Protein AF-A0A6J0Z339-F1 (afdb_monomer)

Solvent-accessible surface area (backbone atoms only — not comparable to full-atom values): 7491 Å² total; per-residue (Å²): 132,84,80,76,52,74,68,54,48,54,53,60,70,70,61,73,88,76,54,69,60,60,52,42,47,52,29,46,77,67,73,42,75,46,74,63,87,85,78,80,61,58,89,88,40,92,51,48,90,44,46,68,60,52,52,54,47,50,49,61,73,54,66,38,63,44,69,34,34,42,40,52,72,75,76,67,43,73,57,45,48,73,76,44,67,47,41,41,60,32,35,58,90,66,55,72,68,57,29,57,76,67,72,38,89,46,67,60,66,62,74,76,74,77,28,101,82,56,95,124

Secondary structure (DSSP, 8-state):
-PPPPHHHHHHHHT--PPPHHHHHHHHHHTT--EEE--PPPPTT-TTTTTHHHHHHHHHHHTT--GGGEEE---TTHHHHHHH-TTSEE-B-S--HHHHHHTT---B---GGGS-TT---

Radius of gyration: 18.2 Å; Cα contacts (8 Å, |Δi|>4): 111; chains: 1; bounding box: 47×35×46 Å

Mean predicted aligned error: 5.05 Å

Foldseek 3Di:
DDDDDPVVVVVVVPDDDDDPLVVLLVCQVVVAADDDDDDQDDPPDPCNVPVVVVVLVSNVVSVRQQLSYADADPPPVVVSCVSRVNHQYAYADDDPVVCVVVVHPHHDYDQVVVDPPHDD

Sequence (120 aa):
MKPLSKADRERARNQKIPKLSELLEIARKANKLVIFDLNSPPRSHPARSSYIRLVVRVILDSKIEQHLIIWLPGSDRDYVRRKAPGFQHIGRLFTIEQLTKEKITRINVDYKNLFHNGLK

Structure (mmCIF, N/CA/C/O backbone):
data_AF-A0A6J0Z339-F1
#
_entry.id   AF-A0A6J0Z339-F1
#
loop_
_atom_site.group_PDB
_atom_site.id
_atom_site.type_symbol
_atom_site.label_atom_id
_atom_site.label_alt_id
_atom_site.label_comp_id
_atom_site.label_asym_id
_atom_site.label_entity_id
_atom_site.label_seq_id
_atom_site.pdbx_PDB_ins_code
_atom_site.Cartn_x
_atom_site.Cartn_y
_atom_site.Cartn_z
_atom_site.occupancy
_atom_site.B_iso_or_equiv
_atom_site.auth_seq_id
_atom_site.auth_comp_id
_atom_site.auth_asym_id
_atom_site.auth_atom_id
_atom_site.pdbx_PDB_model_num
ATOM 1 N N . MET A 1 1 ? 29.835 -8.425 8.025 1.00 75.44 1 MET A N 1
ATOM 2 C CA . MET A 1 1 ? 28.992 -9.244 7.119 1.00 75.44 1 MET A CA 1
ATOM 3 C C . MET A 1 1 ? 29.892 -9.936 6.107 1.00 75.44 1 MET A C 1
ATOM 5 O O . MET A 1 1 ? 30.852 -9.311 5.672 1.00 75.44 1 MET A O 1
ATOM 9 N N . LYS A 1 2 ? 29.624 -11.201 5.751 1.00 87.62 2 LYS A N 1
ATOM 10 C CA . LYS A 1 2 ? 30.371 -11.880 4.678 1.00 87.62 2 LYS A CA 1
ATOM 11 C C . LYS A 1 2 ? 30.000 -11.265 3.315 1.00 87.62 2 LYS A C 1
ATOM 13 O O . LYS A 1 2 ? 28.828 -10.935 3.125 1.00 87.62 2 LYS A O 1
ATOM 18 N N . PRO A 1 3 ? 30.955 -11.088 2.385 1.00 90.12 3 PRO A N 1
ATOM 19 C CA . PRO A 1 3 ? 30.652 -10.590 1.047 1.00 90.12 3 PRO A CA 1
ATOM 20 C C . PRO A 1 3 ? 29.800 -11.602 0.267 1.00 90.12 3 PRO A C 1
ATOM 22 O O . PRO A 1 3 ? 29.959 -12.810 0.434 1.00 90.12 3 PRO A O 1
ATOM 25 N N . LEU A 1 4 ? 28.917 -11.104 -0.606 1.00 93.06 4 LEU A N 1
ATOM 26 C CA . LEU A 1 4 ? 28.126 -11.943 -1.514 1.00 93.06 4 LEU A CA 1
ATOM 27 C C . LEU A 1 4 ? 29.030 -12.783 -2.425 1.00 93.06 4 LEU A C 1
ATOM 29 O O . LEU A 1 4 ? 30.046 -12.279 -2.921 1.00 93.06 4 LEU A O 1
ATOM 33 N N . SER A 1 5 ? 28.614 -14.023 -2.697 1.00 96.19 5 SER A N 1
ATOM 34 C CA . SER A 1 5 ? 29.246 -14.873 -3.708 1.00 96.19 5 SER A CA 1
ATOM 35 C C . SER A 1 5 ? 29.149 -14.232 -5.100 1.00 96.19 5 SER A C 1
ATOM 37 O O . SER A 1 5 ? 28.319 -13.351 -5.344 1.00 96.19 5 SER A O 1
ATOM 39 N N . LYS A 1 6 ? 29.978 -14.678 -6.053 1.00 96.50 6 LYS A N 1
ATOM 40 C CA . LYS A 1 6 ? 29.893 -14.199 -7.445 1.00 96.50 6 LYS A CA 1
ATOM 41 C C . LYS A 1 6 ? 28.500 -14.452 -8.039 1.00 96.50 6 LYS A C 1
ATOM 43 O O . LYS A 1 6 ? 27.953 -13.564 -8.681 1.00 96.50 6 LYS A O 1
ATOM 48 N N . ALA A 1 7 ? 27.915 -15.620 -7.768 1.00 96.31 7 ALA A N 1
ATOM 49 C CA . ALA A 1 7 ? 26.579 -15.979 -8.238 1.00 96.31 7 ALA A CA 1
ATOM 50 C C . ALA A 1 7 ? 25.493 -15.066 -7.645 1.00 96.31 7 ALA A C 1
ATOM 52 O O . ALA A 1 7 ? 24.643 -14.567 -8.381 1.00 96.31 7 ALA A O 1
ATOM 53 N N . ASP A 1 8 ? 25.555 -14.776 -6.342 1.00 96.12 8 ASP A N 1
ATOM 54 C CA . ASP A 1 8 ? 24.573 -13.899 -5.693 1.00 96.12 8 ASP A CA 1
ATOM 55 C C . ASP A 1 8 ? 24.690 -12.451 -6.170 1.00 96.12 8 ASP A C 1
ATOM 57 O O . ASP A 1 8 ? 23.674 -11.779 -6.343 1.00 96.12 8 ASP A O 1
ATOM 61 N N . ARG A 1 9 ? 25.913 -11.969 -6.439 1.00 94.94 9 ARG A N 1
ATOM 62 C CA . ARG A 1 9 ? 26.132 -10.643 -7.041 1.00 94.94 9 ARG A CA 1
ATOM 63 C C . ARG A 1 9 ? 25.494 -10.543 -8.420 1.00 94.94 9 ARG A C 1
ATOM 65 O O . ARG A 1 9 ? 24.793 -9.571 -8.683 1.00 94.94 9 ARG A O 1
ATOM 72 N N . GLU A 1 10 ? 25.713 -11.535 -9.279 1.00 96.44 10 GLU A N 1
ATOM 73 C CA . GLU A 1 10 ? 25.122 -11.555 -10.620 1.00 96.44 10 GLU A CA 1
ATOM 74 C C . GLU A 1 10 ? 23.595 -11.674 -10.562 1.00 96.44 10 GLU A C 1
ATOM 76 O O . GLU A 1 10 ? 22.884 -10.952 -11.259 1.00 96.44 10 GLU A O 1
ATOM 81 N N . ARG A 1 11 ? 23.055 -12.502 -9.662 1.00 95.62 11 ARG A N 1
ATOM 82 C CA . ARG A 1 11 ? 21.606 -12.588 -9.449 1.00 95.62 11 ARG A CA 1
ATOM 83 C C . ARG A 1 11 ? 21.016 -11.259 -8.976 1.00 95.62 11 ARG A C 1
ATOM 85 O O . ARG A 1 11 ? 19.997 -10.840 -9.514 1.00 95.62 11 ARG A O 1
ATOM 92 N N . ALA A 1 12 ? 21.643 -10.601 -8.000 1.00 93.06 12 ALA A N 1
ATOM 93 C CA . ALA A 1 12 ? 21.193 -9.312 -7.478 1.00 93.06 12 ALA A CA 1
ATOM 94 C C . ALA A 1 12 ? 21.240 -8.211 -8.551 1.00 93.06 12 ALA A C 1
ATOM 96 O O . ALA A 1 12 ? 20.292 -7.441 -8.674 1.00 93.06 12 ALA A O 1
ATOM 97 N N . ARG A 1 13 ? 22.295 -8.180 -9.380 1.00 92.75 13 ARG A N 1
ATOM 98 C CA . ARG A 1 13 ? 22.425 -7.245 -10.515 1.00 92.75 13 ARG A CA 1
ATOM 99 C C . ARG A 1 13 ? 21.308 -7.386 -11.545 1.00 92.75 13 ARG A C 1
ATOM 101 O O . ARG A 1 13 ? 20.922 -6.397 -12.156 1.00 92.75 13 ARG A O 1
ATOM 108 N N . ASN A 1 14 ? 20.786 -8.596 -11.718 1.00 95.56 14 ASN A N 1
ATOM 109 C CA . ASN A 1 14 ? 19.732 -8.890 -12.685 1.00 95.56 14 ASN A CA 1
ATOM 110 C C . ASN A 1 14 ? 18.307 -8.705 -12.127 1.00 95.56 14 ASN A C 1
ATOM 112 O O . ASN A 1 14 ? 17.334 -8.960 -12.842 1.00 95.56 14 ASN A O 1
ATOM 116 N N . GLN A 1 15 ? 18.148 -8.267 -10.870 1.00 92.62 15 GLN A N 1
ATOM 117 C CA . GLN A 1 15 ? 16.830 -7.961 -10.309 1.00 92.62 15 GLN A CA 1
ATOM 118 C C . GLN A 1 15 ? 16.254 -6.679 -10.922 1.00 92.62 15 GLN A C 1
ATOM 120 O O . GLN A 1 15 ? 16.955 -5.694 -11.139 1.00 92.62 15 GLN A O 1
ATOM 125 N N . LYS A 1 16 ? 14.943 -6.686 -11.174 1.00 92.31 16 LYS A N 1
ATOM 126 C CA . LYS A 1 16 ? 14.189 -5.525 -11.658 1.00 92.31 16 LYS A CA 1
ATOM 127 C C . LYS A 1 16 ? 13.218 -5.057 -10.586 1.00 92.31 16 LYS A C 1
ATOM 129 O O . LYS A 1 16 ? 12.731 -5.861 -9.793 1.00 92.31 16 LYS A O 1
ATOM 134 N N . ILE A 1 17 ? 12.910 -3.764 -10.596 1.00 92.31 17 ILE A N 1
ATOM 135 C CA . ILE A 1 17 ? 11.839 -3.212 -9.767 1.00 92.31 17 ILE A CA 1
ATOM 136 C C . ILE A 1 17 ? 10.505 -3.675 -10.370 1.00 92.31 17 ILE A C 1
ATOM 138 O O . ILE A 1 17 ? 10.242 -3.357 -11.534 1.00 92.31 17 ILE A O 1
ATOM 1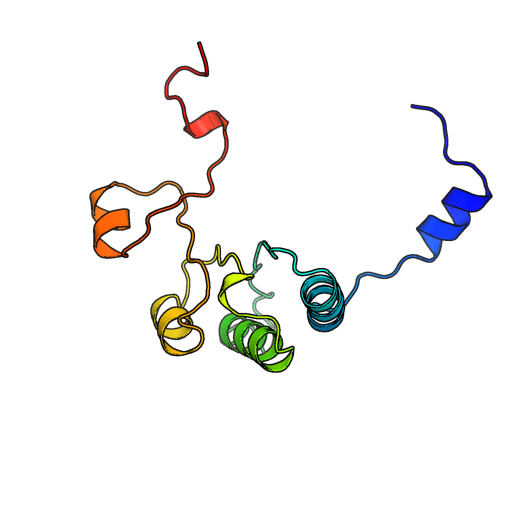42 N N . PRO A 1 18 ? 9.676 -4.430 -9.628 1.00 94.06 18 PRO A N 1
ATOM 143 C CA . PRO A 1 18 ? 8.405 -4.907 -10.146 1.00 94.06 18 PRO A CA 1
ATOM 144 C C . PRO A 1 18 ? 7.395 -3.765 -10.250 1.00 94.06 18 PRO A C 1
ATOM 146 O O . PRO A 1 18 ? 7.405 -2.808 -9.469 1.00 94.06 18 PRO A O 1
ATOM 149 N N . LYS A 1 19 ? 6.458 -3.902 -11.184 1.00 96.88 19 LYS A N 1
ATOM 150 C CA . LYS A 1 19 ? 5.232 -3.103 -11.191 1.00 96.88 19 LYS A CA 1
ATOM 151 C C . LYS A 1 19 ? 4.350 -3.517 -10.016 1.00 96.88 19 LYS A C 1
ATOM 153 O O . LYS A 1 19 ? 4.354 -4.670 -9.587 1.00 96.88 19 LYS A O 1
ATOM 158 N N . LEU A 1 20 ? 3.493 -2.602 -9.566 1.00 97.44 20 LEU A N 1
ATOM 159 C CA . LEU A 1 20 ? 2.502 -2.907 -8.532 1.00 97.44 20 LEU A CA 1
ATOM 160 C C . LEU A 1 20 ? 1.622 -4.110 -8.917 1.00 97.44 20 LEU A C 1
ATOM 162 O O . LEU A 1 20 ? 1.386 -4.977 -8.088 1.00 97.44 20 LEU A O 1
ATOM 166 N N . SER A 1 21 ? 1.193 -4.211 -10.178 1.00 98.19 21 SER A N 1
ATOM 167 C CA . SER A 1 21 ? 0.388 -5.340 -10.669 1.00 98.19 21 SER A CA 1
ATOM 168 C C . SER A 1 21 ? 1.088 -6.695 -10.522 1.00 98.19 21 SER A C 1
ATOM 170 O O . SER A 1 21 ? 0.441 -7.688 -10.211 1.00 98.19 21 SER A O 1
ATOM 172 N N . GLU A 1 22 ? 2.407 -6.741 -10.721 1.00 97.94 22 GLU A N 1
ATOM 173 C CA . GLU A 1 22 ? 3.201 -7.970 -10.600 1.00 97.94 22 GLU A CA 1
ATOM 174 C C . GLU A 1 22 ? 3.347 -8.377 -9.129 1.00 97.94 22 GLU A C 1
ATOM 176 O O . GLU A 1 22 ? 3.169 -9.546 -8.790 1.00 97.94 22 GLU A O 1
ATOM 181 N N . LEU A 1 23 ? 3.588 -7.404 -8.241 1.00 97.31 23 LEU A N 1
ATOM 182 C CA . LEU A 1 23 ? 3.601 -7.633 -6.794 1.00 97.31 23 LEU A CA 1
ATOM 183 C C . LEU A 1 23 ? 2.245 -8.158 -6.296 1.00 97.31 23 LEU A C 1
ATOM 185 O O . LEU A 1 23 ? 2.198 -9.117 -5.526 1.00 97.31 23 LEU A O 1
ATOM 189 N N . LEU A 1 24 ? 1.147 -7.542 -6.741 1.00 98.56 24 LEU A N 1
ATOM 190 C CA . LEU A 1 24 ? -0.210 -7.925 -6.349 1.00 98.56 24 LEU A CA 1
ATOM 191 C C . LEU A 1 24 ? -0.564 -9.340 -6.806 1.00 98.56 24 LEU A C 1
ATOM 193 O O . LEU A 1 24 ? -1.196 -10.073 -6.053 1.00 98.56 24 LEU A O 1
ATOM 197 N N . GLU A 1 25 ? -0.123 -9.753 -7.995 1.00 98.31 25 GLU A N 1
ATOM 198 C CA . GLU A 1 25 ? -0.344 -11.119 -8.475 1.00 98.31 25 GLU A CA 1
ATOM 199 C C . GLU A 1 25 ? 0.379 -12.156 -7.601 1.00 98.31 25 GLU A C 1
ATOM 201 O O . GLU A 1 25 ? -0.187 -13.203 -7.277 1.00 98.31 25 GLU A O 1
ATOM 206 N N . ILE A 1 26 ? 1.607 -11.858 -7.161 1.00 97.62 26 ILE A N 1
ATOM 207 C CA . ILE A 1 26 ? 2.342 -12.712 -6.215 1.00 97.62 26 ILE A CA 1
ATOM 208 C C . ILE A 1 26 ? 1.600 -12.777 -4.877 1.00 97.62 26 ILE A C 1
ATOM 210 O O . ILE A 1 26 ? 1.372 -13.867 -4.351 1.00 97.62 26 ILE A O 1
ATOM 214 N N . ALA A 1 27 ? 1.192 -11.626 -4.338 1.00 98.38 27 ALA A N 1
ATOM 215 C CA . ALA A 1 27 ? 0.484 -11.549 -3.064 1.00 98.38 27 ALA A CA 1
ATOM 216 C C . ALA A 1 27 ? -0.864 -12.284 -3.100 1.00 98.38 27 ALA A C 1
ATOM 218 O O . ALA A 1 27 ? -1.186 -13.005 -2.157 1.00 98.38 27 ALA A O 1
ATOM 219 N N . ARG A 1 28 ? -1.605 -12.174 -4.209 1.00 98.38 28 ARG A N 1
ATOM 220 C CA . ARG A 1 28 ? -2.856 -12.900 -4.449 1.00 98.38 28 ARG A CA 1
ATOM 221 C C . ARG A 1 28 ? -2.632 -14.411 -4.437 1.00 98.38 28 ARG A C 1
ATOM 223 O O . ARG A 1 28 ? -3.316 -15.113 -3.702 1.00 98.38 28 ARG A O 1
ATOM 230 N N . LYS A 1 29 ? -1.654 -14.920 -5.198 1.00 98.31 29 LYS A N 1
ATOM 231 C CA . LYS A 1 29 ? -1.340 -16.364 -5.234 1.00 98.31 29 LYS A CA 1
ATOM 232 C C . LYS A 1 29 ? -0.869 -16.901 -3.886 1.00 98.31 29 LYS A C 1
ATOM 234 O O . LYS A 1 29 ? -1.174 -18.035 -3.541 1.00 98.31 29 LYS A O 1
ATOM 239 N N . ALA A 1 30 ? -0.115 -16.097 -3.141 1.00 98.25 30 ALA A N 1
ATOM 240 C CA . ALA A 1 30 ? 0.439 -16.483 -1.849 1.00 98.25 30 ALA A CA 1
ATOM 241 C C . ALA A 1 30 ? -0.502 -16.202 -0.661 1.00 98.25 30 ALA A C 1
ATOM 243 O O . ALA A 1 30 ? -0.121 -16.481 0.479 1.00 98.25 30 ALA A O 1
ATOM 244 N N . ASN A 1 31 ? -1.686 -15.628 -0.915 1.00 98.00 31 ASN A N 1
ATOM 245 C CA . ASN A 1 31 ? -2.632 -15.146 0.089 1.00 98.00 31 ASN A CA 1
ATOM 246 C C . ASN A 1 31 ? -1.951 -14.296 1.183 1.00 98.00 31 ASN A C 1
ATOM 248 O O . ASN A 1 31 ? -1.965 -14.629 2.371 1.00 98.00 31 ASN A O 1
ATOM 252 N N . LYS A 1 32 ? -1.247 -13.236 0.764 1.00 98.38 32 LYS A N 1
ATOM 253 C CA . LYS A 1 32 ? -0.476 -12.359 1.659 1.00 98.38 32 LYS A CA 1
ATOM 254 C C . LYS A 1 32 ? -1.042 -10.951 1.707 1.00 98.38 32 LYS A C 1
ATOM 256 O O . LYS A 1 32 ? -1.452 -10.393 0.693 1.00 98.38 32 LYS A O 1
ATOM 261 N N . LEU A 1 33 ? -0.974 -10.370 2.904 1.00 98.25 33 LEU A N 1
ATOM 262 C CA . LEU A 1 33 ? -1.239 -8.955 3.126 1.00 98.25 33 LEU A CA 1
ATOM 263 C C . LEU A 1 33 ? -0.227 -8.099 2.356 1.00 98.25 33 LEU A C 1
ATOM 265 O O . LEU A 1 33 ? 0.970 -8.389 2.357 1.00 98.25 33 LEU A O 1
ATOM 269 N N . VAL A 1 34 ? -0.711 -7.015 1.758 1.00 98.12 34 VAL A N 1
ATOM 270 C CA . VAL A 1 34 ? 0.105 -6.010 1.079 1.00 98.12 34 VAL A CA 1
ATOM 271 C C . VAL A 1 34 ? -0.033 -4.690 1.821 1.00 98.12 34 VAL A C 1
ATOM 273 O O . VAL A 1 34 ? -1.128 -4.148 1.954 1.00 98.12 34 VAL A O 1
ATOM 276 N N . ILE A 1 35 ? 1.096 -4.163 2.278 1.00 96.94 35 ILE A N 1
ATOM 277 C CA . ILE A 1 35 ? 1.231 -2.832 2.868 1.00 96.94 35 ILE A CA 1
ATOM 278 C C . ILE A 1 35 ? 2.246 -2.049 2.043 1.00 96.94 35 ILE A C 1
ATOM 280 O O . ILE A 1 35 ? 3.263 -2.600 1.624 1.00 96.94 35 ILE A O 1
ATOM 284 N N . PHE A 1 36 ? 1.960 -0.780 1.774 1.00 94.25 36 PHE A N 1
ATOM 285 C CA . PHE A 1 36 ? 2.856 0.078 1.009 1.00 94.25 36 PHE A CA 1
ATOM 286 C C . PHE A 1 36 ? 2.638 1.546 1.356 1.00 94.25 36 PHE A C 1
ATOM 288 O O . PHE A 1 36 ? 1.519 1.980 1.646 1.00 94.25 36 PHE A O 1
ATOM 295 N N . ASP A 1 37 ? 3.715 2.316 1.252 1.00 92.00 37 ASP A N 1
ATOM 296 C CA . ASP A 1 37 ? 3.636 3.766 1.217 1.00 92.00 37 ASP A CA 1
ATOM 297 C C . ASP A 1 37 ? 3.320 4.233 -0.199 1.00 92.00 37 ASP A C 1
ATOM 299 O O . ASP A 1 37 ? 3.891 3.757 -1.184 1.00 92.00 37 ASP A O 1
ATOM 303 N N . LEU A 1 38 ? 2.404 5.193 -0.301 1.00 94.19 38 LEU A N 1
ATOM 304 C CA . LEU A 1 38 ? 2.051 5.802 -1.572 1.00 94.19 38 LEU A CA 1
ATOM 305 C C . LEU A 1 38 ? 2.606 7.221 -1.638 1.00 94.19 38 LEU A C 1
ATOM 307 O O . LEU A 1 38 ? 2.094 8.139 -0.997 1.00 94.19 38 LEU A O 1
ATOM 311 N N . ASN A 1 39 ? 3.638 7.391 -2.458 1.00 92.94 39 ASN A N 1
ATOM 312 C CA . ASN A 1 39 ? 4.277 8.680 -2.666 1.00 92.94 39 ASN A CA 1
ATOM 313 C C . ASN A 1 39 ? 3.572 9.466 -3.767 1.00 92.94 39 ASN A C 1
ATOM 315 O O . ASN A 1 39 ? 3.269 8.950 -4.845 1.00 92.94 39 ASN A O 1
ATOM 319 N N . SER A 1 40 ? 3.334 10.744 -3.493 1.00 94.00 40 SER A N 1
ATOM 320 C CA . SER A 1 40 ? 2.803 11.660 -4.488 1.00 94.00 40 SER A CA 1
ATOM 321 C C . SER A 1 40 ? 3.790 11.817 -5.652 1.00 94.00 40 SER A C 1
ATOM 323 O O . SER A 1 40 ? 4.965 12.088 -5.401 1.00 94.00 40 SER A O 1
ATOM 325 N N . PRO A 1 41 ? 3.329 11.773 -6.915 1.00 96.12 41 PRO A N 1
ATOM 326 C CA . PRO A 1 41 ? 4.179 12.086 -8.056 1.00 96.12 41 PRO A CA 1
ATOM 327 C C . PRO A 1 41 ? 4.761 13.514 -8.002 1.00 96.12 41 PRO A C 1
ATOM 329 O O . PRO A 1 41 ? 4.239 14.371 -7.271 1.00 96.12 41 PRO A O 1
ATOM 332 N N . PRO A 1 42 ? 5.797 13.812 -8.810 1.00 97.19 42 PRO A N 1
ATOM 333 C CA . PRO A 1 42 ? 6.274 15.175 -9.039 1.00 97.19 42 PRO A CA 1
ATOM 334 C C . PRO A 1 42 ? 5.179 16.096 -9.594 1.00 97.19 42 PRO A C 1
ATOM 336 O O . PRO A 1 42 ? 4.217 15.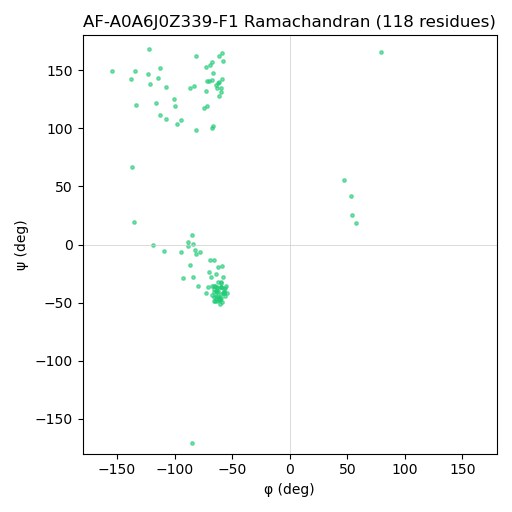635 -10.209 1.00 97.19 42 PRO A O 1
ATOM 339 N N . ARG A 1 43 ? 5.333 17.416 -9.414 1.00 96.06 43 ARG A N 1
ATOM 340 C CA . ARG A 1 43 ? 4.329 18.415 -9.839 1.00 96.06 43 ARG A CA 1
ATOM 341 C C . ARG A 1 43 ? 3.997 18.352 -11.334 1.00 96.06 43 ARG A C 1
ATOM 343 O O . ARG A 1 43 ? 2.836 18.507 -11.685 1.00 96.06 43 ARG A O 1
ATOM 350 N N . SER A 1 44 ? 4.988 18.098 -12.185 1.00 96.94 44 SER A N 1
ATOM 351 C CA . SER A 1 44 ? 4.833 18.004 -13.643 1.00 96.94 44 SER A CA 1
ATOM 352 C C . SER A 1 44 ? 4.227 16.681 -14.124 1.00 96.94 44 SER A C 1
ATOM 354 O O . SER A 1 44 ? 3.961 16.525 -15.312 1.00 96.94 44 SER A O 1
ATOM 356 N N . HIS A 1 45 ? 4.026 15.706 -13.235 1.00 97.12 45 HIS A N 1
ATOM 357 C CA . HIS A 1 45 ? 3.565 14.386 -13.638 1.00 97.12 45 HIS A CA 1
ATOM 358 C C . HIS A 1 45 ? 2.077 14.419 -14.041 1.00 97.12 45 HIS A C 1
ATOM 360 O O . HIS A 1 45 ? 1.249 14.885 -13.255 1.00 97.12 45 HIS A O 1
ATOM 366 N N . PRO A 1 46 ? 1.676 13.845 -15.191 1.00 96.69 46 PRO A N 1
ATOM 367 C CA . PRO A 1 46 ? 0.299 13.945 -15.694 1.00 96.69 46 PRO A CA 1
ATOM 368 C C . PRO A 1 46 ? -0.739 13.306 -14.759 1.00 96.69 46 PRO A C 1
ATOM 370 O O . PRO A 1 46 ? -1.855 13.793 -14.622 1.00 96.69 46 PRO A O 1
ATOM 373 N N . ALA A 1 47 ? -0.363 12.243 -14.045 1.00 96.00 47 ALA A N 1
ATOM 374 C CA . ALA A 1 47 ? -1.233 11.600 -13.056 1.00 96.00 47 ALA A CA 1
ATOM 375 C C . ALA A 1 47 ? -1.187 12.248 -11.656 1.00 96.00 47 ALA A C 1
ATOM 377 O O . ALA A 1 47 ? -1.718 11.679 -10.706 1.00 96.00 47 ALA A O 1
ATOM 378 N N . ARG A 1 48 ? -0.534 13.403 -11.464 1.00 95.56 48 ARG A N 1
ATOM 379 C CA . ARG A 1 48 ? -0.302 13.991 -10.130 1.00 95.56 48 ARG A CA 1
ATOM 380 C C . ARG A 1 48 ? -1.577 14.206 -9.311 1.00 95.56 48 ARG A C 1
ATOM 382 O O . ARG A 1 48 ? -1.538 14.058 -8.088 1.00 95.56 48 ARG A O 1
ATOM 389 N N . SER A 1 49 ? -2.679 14.572 -9.960 1.00 95.12 49 SER A N 1
ATOM 390 C CA . SER A 1 49 ? -3.983 14.802 -9.323 1.00 95.12 49 SER A CA 1
ATOM 391 C C . SER A 1 49 ? -4.826 13.530 -9.184 1.00 95.12 49 SER A C 1
ATOM 393 O O . SER A 1 49 ? -5.749 13.496 -8.378 1.00 95.12 49 SER A O 1
ATOM 395 N N . SER A 1 50 ? -4.507 12.471 -9.933 1.00 96.06 50 SER A N 1
ATOM 396 C CA . SER A 1 50 ? -5.319 11.252 -10.044 1.00 96.06 50 SER A CA 1
ATOM 397 C C . SER A 1 50 ? -4.610 9.976 -9.575 1.00 96.06 50 SER A C 1
ATOM 399 O O . SER A 1 50 ? -5.217 8.906 -9.590 1.00 96.06 50 SER A O 1
ATOM 401 N N . TYR A 1 51 ? -3.355 10.066 -9.121 1.00 97.25 51 TYR A N 1
ATOM 402 C CA . TYR A 1 51 ? -2.505 8.910 -8.809 1.00 97.25 51 TYR A CA 1
ATOM 403 C C . TYR A 1 51 ? -3.120 7.948 -7.788 1.00 97.25 51 TYR A C 1
ATOM 405 O O . TYR A 1 51 ? -3.015 6.739 -7.963 1.00 97.25 51 TYR A O 1
ATOM 413 N N . ILE A 1 52 ? -3.822 8.458 -6.769 1.00 97.69 52 ILE A N 1
ATOM 414 C CA . ILE A 1 52 ? -4.520 7.615 -5.787 1.00 97.69 52 ILE A CA 1
ATOM 415 C C . ILE A 1 52 ? -5.572 6.753 -6.484 1.00 97.69 52 ILE A C 1
ATOM 417 O O . ILE A 1 52 ? -5.611 5.541 -6.295 1.00 97.69 52 ILE A O 1
ATOM 421 N N . ARG A 1 53 ? -6.386 7.363 -7.347 1.00 97.56 53 ARG A N 1
ATOM 422 C CA . ARG A 1 53 ? -7.444 6.666 -8.087 1.00 97.56 53 ARG A CA 1
ATOM 423 C C . ARG A 1 53 ? -6.870 5.659 -9.076 1.00 97.56 53 ARG A C 1
ATOM 425 O O . ARG A 1 53 ? -7.417 4.569 -9.213 1.00 97.56 53 ARG A O 1
ATOM 432 N N . LEU A 1 54 ? -5.754 6.002 -9.722 1.00 97.81 54 LEU A N 1
ATOM 433 C CA . LEU A 1 54 ? -5.028 5.090 -10.604 1.00 97.81 54 LEU A CA 1
ATOM 434 C C . LEU A 1 54 ? -4.524 3.859 -9.839 1.00 97.81 54 LEU A C 1
ATOM 436 O O . LEU A 1 54 ? -4.723 2.739 -10.295 1.00 97.81 54 LEU A O 1
ATOM 440 N N . VAL A 1 55 ? -3.929 4.050 -8.660 1.00 98.19 55 VAL A N 1
ATOM 441 C CA . VAL A 1 55 ? -3.440 2.946 -7.820 1.00 98.19 55 VAL A CA 1
ATOM 442 C C . VAL A 1 55 ? -4.585 2.077 -7.310 1.00 98.19 55 VAL A C 1
ATOM 444 O O . VAL A 1 55 ? -4.507 0.858 -7.425 1.00 98.19 55 VAL A O 1
ATOM 447 N N . VAL A 1 56 ? -5.677 2.677 -6.824 1.00 98.50 56 VAL A N 1
ATOM 448 C CA . VAL A 1 56 ? -6.883 1.928 -6.428 1.00 98.50 56 VAL A CA 1
ATOM 449 C C . VAL A 1 56 ? -7.403 1.090 -7.595 1.00 98.50 56 VAL A C 1
ATOM 451 O O . VAL A 1 56 ? -7.692 -0.089 -7.410 1.00 98.50 56 VAL A O 1
ATOM 454 N N . ARG A 1 57 ? -7.465 1.659 -8.806 1.00 98.44 57 ARG A N 1
ATOM 455 C CA . ARG A 1 57 ? -7.863 0.923 -10.012 1.00 98.44 57 ARG A CA 1
ATOM 456 C C . ARG A 1 57 ? -6.944 -0.268 -10.283 1.00 98.44 57 ARG A C 1
ATOM 458 O O . ARG A 1 57 ? -7.449 -1.370 -10.441 1.00 98.44 57 ARG A O 1
ATOM 465 N N . VAL A 1 58 ? -5.622 -0.075 -10.272 1.00 98.62 58 VAL A N 1
ATOM 466 C CA . VAL A 1 58 ? -4.648 -1.167 -10.476 1.00 98.62 58 VAL A CA 1
ATOM 467 C C . VAL A 1 58 ? -4.843 -2.291 -9.453 1.00 98.62 58 VAL A C 1
ATOM 469 O O . VAL A 1 58 ? -4.789 -3.465 -9.814 1.00 98.62 58 VAL A O 1
ATOM 472 N N . ILE A 1 59 ? -5.110 -1.948 -8.190 1.00 98.69 59 ILE A N 1
ATOM 473 C CA . ILE A 1 59 ? -5.363 -2.941 -7.142 1.00 98.69 59 ILE A CA 1
ATOM 474 C C . ILE A 1 59 ? -6.653 -3.721 -7.419 1.00 98.69 59 ILE A C 1
ATOM 476 O O . ILE A 1 59 ? -6.636 -4.949 -7.396 1.00 98.69 59 ILE A O 1
ATOM 480 N N . LEU A 1 60 ? -7.755 -3.039 -7.733 1.00 98.56 60 LEU A N 1
ATOM 481 C CA . LEU A 1 60 ? -9.033 -3.694 -8.036 1.00 98.56 60 LEU A CA 1
ATOM 482 C C . LEU A 1 60 ? -8.968 -4.555 -9.310 1.00 98.56 60 LEU A C 1
ATOM 484 O O . LEU A 1 60 ? -9.573 -5.629 -9.368 1.00 98.56 60 LEU A O 1
ATOM 488 N N . ASP A 1 61 ? -8.211 -4.112 -10.313 1.00 98.62 61 ASP A N 1
ATOM 489 C CA . ASP A 1 61 ? -8.006 -4.840 -11.566 1.00 98.62 61 ASP A CA 1
ATOM 490 C C . ASP A 1 61 ? -7.171 -6.117 -11.351 1.00 98.62 61 ASP A C 1
ATOM 492 O O . ASP A 1 61 ? -7.395 -7.104 -12.047 1.00 98.62 61 ASP A O 1
ATOM 496 N N . SER A 1 62 ? -6.293 -6.153 -10.336 1.00 98.25 62 SER A N 1
ATOM 497 C CA . SER A 1 62 ? -5.486 -7.340 -9.988 1.00 98.25 62 SER A CA 1
ATOM 498 C C . SER A 1 62 ? -6.283 -8.511 -9.396 1.00 98.25 62 SER A C 1
ATOM 500 O O . SER A 1 62 ? -5.755 -9.614 -9.277 1.00 98.25 62 SER A O 1
ATOM 502 N N . LYS A 1 63 ? -7.542 -8.279 -8.996 1.00 97.94 63 LYS A N 1
ATOM 503 C CA . LYS A 1 63 ? -8.415 -9.275 -8.344 1.00 97.94 63 LYS A CA 1
ATOM 504 C C . LYS A 1 63 ? -7.852 -9.871 -7.050 1.00 97.94 63 LYS A C 1
ATOM 506 O O . LYS A 1 63 ? -8.333 -10.908 -6.601 1.00 97.94 63 LYS A O 1
ATOM 511 N N . ILE A 1 64 ? -6.865 -9.225 -6.429 1.00 98.50 64 ILE A N 1
ATOM 512 C CA . ILE A 1 64 ? -6.514 -9.523 -5.043 1.00 98.50 64 ILE A CA 1
ATOM 513 C C . ILE A 1 64 ? -7.719 -9.231 -4.143 1.00 98.50 64 ILE A C 1
ATOM 515 O O . ILE A 1 64 ? -8.441 -8.249 -4.347 1.00 98.50 64 ILE A O 1
ATOM 519 N N . GLU A 1 65 ? -7.958 -10.090 -3.157 1.00 98.56 65 GLU A N 1
ATOM 520 C CA . GLU A 1 65 ? -9.039 -9.872 -2.204 1.00 98.56 65 GLU A CA 1
ATOM 521 C C . GLU A 1 65 ? -8.795 -8.564 -1.448 1.00 98.56 65 GLU A C 1
ATOM 523 O O . GLU A 1 65 ? -7.715 -8.329 -0.908 1.00 98.56 65 GLU A O 1
ATOM 528 N N . GLN A 1 66 ? -9.795 -7.681 -1.420 1.00 98.44 66 GLN A N 1
ATOM 529 C CA . GLN A 1 66 ? -9.612 -6.316 -0.915 1.00 98.44 66 GLN A CA 1
ATOM 530 C C . GLN A 1 66 ? -9.150 -6.280 0.547 1.00 98.44 66 GLN A C 1
ATOM 532 O O . GLN A 1 66 ? -8.360 -5.411 0.913 1.00 98.44 66 GLN A O 1
ATOM 537 N N . HIS A 1 67 ? -9.587 -7.247 1.359 1.00 98.00 67 HIS A N 1
ATOM 538 C CA . HIS A 1 67 ? -9.188 -7.356 2.760 1.00 98.00 67 HIS A CA 1
ATOM 539 C C . HIS A 1 67 ? -7.695 -7.661 2.935 1.00 98.00 67 HIS A C 1
ATOM 541 O O . HIS A 1 67 ? -7.175 -7.486 4.030 1.00 98.00 67 HIS A O 1
ATOM 547 N N . LEU A 1 68 ? -6.974 -8.061 1.883 1.00 98.62 68 LEU A N 1
ATOM 548 C CA . LEU A 1 68 ? -5.525 -8.246 1.926 1.00 98.62 68 LEU A CA 1
ATOM 549 C C . LEU A 1 68 ? -4.745 -6.932 1.751 1.00 98.62 68 LEU A C 1
ATOM 551 O O . LEU A 1 68 ? -3.523 -6.924 1.864 1.00 98.62 68 LEU A O 1
ATOM 555 N N . ILE A 1 69 ? -5.417 -5.810 1.492 1.00 98.56 69 ILE A N 1
ATOM 556 C CA . ILE A 1 69 ? -4.771 -4.520 1.240 1.00 98.56 69 ILE A CA 1
ATOM 557 C C . ILE A 1 69 ? -4.801 -3.652 2.493 1.00 98.56 69 ILE A C 1
ATOM 559 O O . ILE A 1 69 ? -5.866 -3.270 2.978 1.00 98.56 69 ILE A O 1
ATOM 563 N N . ILE A 1 70 ? -3.617 -3.288 2.982 1.00 97.88 70 ILE A N 1
ATOM 564 C CA . ILE A 1 70 ? -3.418 -2.355 4.088 1.00 97.88 70 ILE A CA 1
ATOM 565 C C . ILE A 1 70 ? -3.189 -0.955 3.513 1.00 97.88 70 ILE A C 1
ATOM 567 O O . ILE A 1 70 ? -2.133 -0.651 2.957 1.00 97.88 70 ILE A O 1
ATOM 571 N N . TRP A 1 71 ? -4.192 -0.090 3.653 1.00 97.00 71 TRP A N 1
ATOM 572 C CA . TRP A 1 71 ? -4.206 1.251 3.080 1.00 97.00 71 TRP A CA 1
ATOM 573 C C . TRP A 1 71 ? -3.786 2.310 4.104 1.00 97.00 71 TRP A C 1
ATOM 575 O O . TRP A 1 71 ? -4.561 2.712 4.977 1.00 97.00 71 TRP A O 1
ATOM 585 N N . LEU A 1 72 ? -2.549 2.786 3.965 1.00 94.75 72 LEU A N 1
ATOM 586 C CA . LEU A 1 72 ? -1.957 3.841 4.795 1.00 94.75 72 LEU A CA 1
ATOM 587 C C . LEU A 1 72 ? -2.368 5.280 4.408 1.00 94.75 72 LEU A C 1
ATOM 589 O O . LEU A 1 72 ? -2.512 6.116 5.307 1.00 94.75 72 LEU A O 1
ATOM 593 N N . PRO A 1 73 ? -2.563 5.637 3.119 1.00 92.81 73 PRO A N 1
ATOM 594 C CA . PRO A 1 73 ? -2.830 7.026 2.748 1.00 92.81 73 PRO A CA 1
ATOM 595 C C . PRO A 1 73 ? -4.100 7.611 3.390 1.00 92.81 73 PRO A C 1
ATOM 597 O O . PRO A 1 73 ? -5.173 7.000 3.417 1.00 92.81 73 PRO A O 1
ATOM 600 N N . GLY A 1 74 ? -3.971 8.834 3.911 1.00 90.56 74 GLY A N 1
ATOM 601 C CA . GLY A 1 74 ? -5.094 9.635 4.416 1.00 90.56 74 GLY A CA 1
ATOM 602 C C . GLY A 1 74 ? -5.819 10.419 3.318 1.00 90.56 74 GLY A C 1
ATOM 603 O O . GLY A 1 74 ? -7.010 10.685 3.423 1.00 90.56 74 GLY A O 1
ATOM 604 N N . SER A 1 75 ? -5.114 10.769 2.243 1.00 91.56 75 SER A N 1
ATOM 605 C CA . SER A 1 75 ? -5.669 11.524 1.118 1.00 91.56 75 SER A CA 1
ATOM 606 C C . SER A 1 75 ? -6.703 10.711 0.330 1.00 91.56 75 SER A C 1
ATOM 608 O O . SER A 1 75 ? -6.521 9.514 0.121 1.00 91.56 75 SER A O 1
ATOM 610 N N . ASP A 1 76 ? -7.772 11.379 -0.124 1.00 94.12 76 ASP A N 1
ATOM 611 C CA . ASP A 1 76 ? -8.893 10.802 -0.899 1.00 94.12 76 ASP A CA 1
ATOM 612 C C . ASP A 1 76 ? -9.552 9.579 -0.217 1.00 94.12 76 ASP A C 1
ATOM 614 O O . ASP A 1 76 ? -10.137 8.713 -0.866 1.00 94.12 76 ASP A O 1
ATOM 618 N N . ARG A 1 77 ? -9.463 9.481 1.118 1.00 92.19 77 ARG A N 1
ATOM 619 C CA . ARG A 1 77 ? -9.901 8.306 1.887 1.00 92.19 77 ARG A CA 1
ATOM 620 C C . ARG A 1 77 ? -11.387 7.988 1.718 1.00 92.19 77 ARG A C 1
ATOM 622 O O . ARG A 1 77 ? -11.735 6.815 1.614 1.00 92.19 77 ARG A O 1
ATOM 629 N N . ASP A 1 78 ? -12.246 8.997 1.614 1.00 94.75 78 ASP A N 1
ATOM 630 C CA . ASP A 1 78 ? -13.682 8.795 1.374 1.00 94.75 78 ASP A CA 1
ATOM 631 C C . ASP A 1 78 ? -13.964 8.188 -0.006 1.00 94.75 78 ASP A C 1
ATOM 633 O O . ASP A 1 78 ? -14.854 7.348 -0.157 1.00 94.75 78 ASP A O 1
ATOM 637 N N . TYR A 1 79 ? -13.184 8.568 -1.023 1.00 96.94 79 TYR A N 1
ATOM 638 C CA . TYR A 1 79 ? -13.236 7.914 -2.328 1.00 96.94 79 TYR A CA 1
ATOM 639 C C . TYR A 1 79 ? -12.789 6.454 -2.225 1.00 96.94 79 TYR A C 1
ATOM 641 O O . TYR A 1 79 ? -13.483 5.577 -2.740 1.00 96.94 79 TYR A O 1
ATOM 649 N N . VAL A 1 80 ? -11.668 6.189 -1.542 1.00 97.25 80 VAL A N 1
ATOM 650 C CA . VAL A 1 80 ? -11.123 4.831 -1.395 1.00 97.25 80 VAL A CA 1
ATOM 651 C C . VAL A 1 80 ? -12.123 3.928 -0.675 1.00 97.25 80 VAL A C 1
ATOM 653 O O . VAL A 1 80 ? -12.441 2.869 -1.199 1.00 97.25 80 VAL A O 1
ATOM 656 N N . ARG A 1 81 ? -12.721 4.377 0.434 1.00 96.44 81 ARG A N 1
ATOM 657 C CA . ARG A 1 81 ? -13.768 3.629 1.155 1.00 96.44 81 ARG A CA 1
ATOM 658 C C . ARG A 1 81 ? -14.958 3.281 0.274 1.00 96.44 81 ARG A C 1
ATOM 660 O O . ARG A 1 81 ? -15.476 2.174 0.341 1.00 96.44 81 ARG A O 1
ATOM 667 N N . ARG A 1 82 ? -15.393 4.224 -0.565 1.00 97.25 82 ARG A N 1
ATOM 668 C CA . ARG A 1 82 ? -16.524 4.008 -1.473 1.00 97.25 82 ARG A CA 1
ATOM 669 C C . ARG A 1 82 ? -16.185 3.041 -2.609 1.00 97.25 82 ARG A C 1
ATOM 671 O O . ARG A 1 82 ? -17.061 2.310 -3.056 1.00 97.25 82 ARG A O 1
ATOM 678 N N . LYS A 1 83 ? -14.955 3.071 -3.130 1.00 98.31 83 LYS A N 1
ATOM 679 C CA . LYS A 1 83 ? -14.549 2.271 -4.301 1.00 98.31 83 LYS A CA 1
ATOM 680 C C . LYS A 1 83 ? -13.940 0.916 -3.958 1.00 98.31 83 LYS A C 1
ATOM 682 O O . LYS A 1 83 ? -14.066 -0.005 -4.757 1.00 98.31 83 LYS A O 1
ATOM 687 N N . ALA A 1 84 ? -13.310 0.801 -2.800 1.00 97.94 84 ALA A N 1
ATOM 688 C CA . ALA A 1 84 ? -12.651 -0.397 -2.310 1.00 97.94 84 ALA A CA 1
ATOM 689 C C . ALA A 1 84 ? -12.977 -0.593 -0.815 1.00 97.94 84 ALA A C 1
ATOM 691 O O . ALA A 1 84 ? -12.096 -0.456 0.037 1.00 97.94 84 ALA A O 1
ATOM 692 N N . PRO A 1 85 ? -14.250 -0.872 -0.474 1.00 97.06 85 PRO A N 1
ATOM 693 C CA . PRO A 1 85 ? -14.710 -0.936 0.915 1.00 97.06 85 PRO A CA 1
ATOM 694 C C . PRO A 1 85 ? -14.027 -2.027 1.746 1.00 97.06 85 PRO A C 1
ATOM 696 O O . PRO A 1 85 ? -14.040 -1.948 2.970 1.00 97.06 85 PRO A O 1
ATOM 699 N N . GLY A 1 86 ? -13.428 -3.034 1.104 1.00 97.62 86 GLY A N 1
ATOM 700 C CA . GLY A 1 86 ? -12.688 -4.084 1.795 1.00 97.62 86 GLY A CA 1
ATOM 701 C C . GLY A 1 86 ? -11.257 -3.703 2.175 1.00 97.62 86 GLY A C 1
ATOM 702 O O . GLY A 1 86 ? -10.620 -4.480 2.877 1.00 97.62 86 GLY A O 1
ATOM 703 N N . PHE A 1 87 ? -10.725 -2.555 1.738 1.00 97.88 87 PHE A N 1
ATOM 704 C CA . PHE A 1 87 ? -9.376 -2.142 2.137 1.00 97.88 87 PHE A CA 1
ATOM 705 C C . PHE A 1 87 ? -9.302 -1.892 3.645 1.00 97.88 87 PHE A C 1
ATOM 707 O O . PHE A 1 87 ? -10.157 -1.233 4.240 1.00 97.88 87 PHE A O 1
ATOM 714 N N . GLN A 1 88 ? -8.222 -2.357 4.266 1.00 97.19 88 GLN A N 1
ATOM 715 C CA . GLN A 1 88 ? -7.952 -2.110 5.675 1.00 97.19 88 GLN A CA 1
ATOM 716 C C . GLN A 1 88 ? -7.326 -0.724 5.844 1.00 97.19 88 GLN A C 1
ATOM 718 O O . GLN A 1 88 ? -6.126 -0.539 5.645 1.00 97.19 88 GLN A O 1
ATOM 723 N N . HIS A 1 89 ? -8.139 0.265 6.209 1.00 95.94 89 HIS A N 1
ATOM 724 C CA . HIS A 1 89 ? -7.676 1.629 6.455 1.00 95.94 89 HIS A CA 1
ATOM 725 C C . HIS A 1 89 ? -6.938 1.735 7.788 1.00 95.94 89 HIS A C 1
ATOM 727 O O . HIS A 1 89 ? -7.534 1.563 8.851 1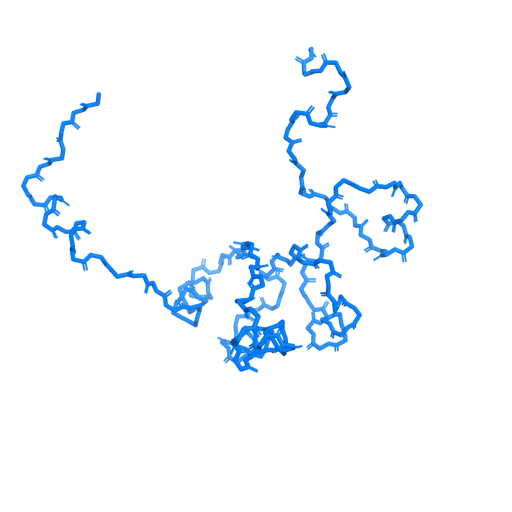.00 95.94 89 HIS A O 1
ATOM 733 N N . ILE A 1 90 ? -5.656 2.086 7.726 1.00 95.00 90 ILE A N 1
ATOM 734 C CA . ILE A 1 90 ? -4.816 2.285 8.906 1.00 95.00 90 ILE A CA 1
ATOM 735 C C . ILE A 1 90 ? -4.548 3.781 9.086 1.00 95.00 90 ILE A C 1
ATOM 737 O O . ILE A 1 90 ? -4.298 4.523 8.129 1.00 95.00 90 ILE A O 1
ATOM 741 N N . GLY A 1 91 ? -4.661 4.254 10.322 1.00 91.25 91 GLY A N 1
ATOM 742 C CA . GLY A 1 91 ? -4.347 5.630 10.691 1.00 91.25 91 GLY A CA 1
ATOM 743 C C . GLY A 1 91 ? -2.854 5.838 10.900 1.00 91.25 91 GLY A C 1
ATOM 744 O O . GLY A 1 91 ? -2.105 4.890 11.127 1.00 91.25 91 GLY A O 1
ATOM 745 N N . ARG A 1 92 ? -2.426 7.098 10.872 1.00 89.06 92 ARG A N 1
ATOM 746 C CA . ARG A 1 92 ? -1.178 7.488 11.539 1.00 89.06 92 ARG A CA 1
ATOM 747 C C . ARG A 1 92 ? -1.484 7.780 13.008 1.00 89.06 92 ARG A C 1
ATOM 749 O O . ARG A 1 92 ? -2.596 7.530 13.474 1.00 89.06 92 ARG A O 1
ATOM 756 N N . LEU A 1 93 ? -0.512 8.337 13.721 1.00 88.00 93 LEU A N 1
ATOM 757 C CA . LEU A 1 93 ? -0.741 8.862 15.057 1.00 88.00 93 LEU A CA 1
ATOM 758 C C . LEU A 1 93 ? -1.654 10.097 14.973 1.00 88.00 93 LEU A C 1
ATOM 760 O O . LEU A 1 93 ? -1.209 11.181 14.602 1.00 88.00 93 LEU A O 1
ATOM 764 N N . PHE A 1 94 ? -2.934 9.895 15.271 1.00 87.06 94 PHE A N 1
ATOM 765 C CA . PHE A 1 94 ? -3.964 10.927 15.395 1.00 87.06 94 PHE A CA 1
ATOM 766 C C . PHE A 1 94 ? -4.589 10.858 16.791 1.00 87.06 94 PHE A C 1
ATOM 768 O O . PHE A 1 94 ? -4.376 9.885 17.517 1.00 87.06 94 PHE A O 1
ATOM 775 N N . THR A 1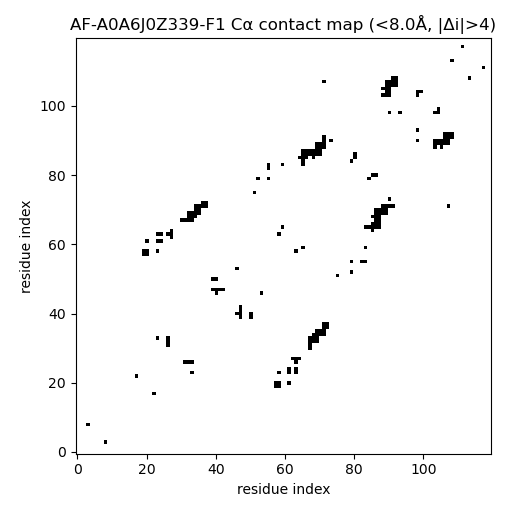 95 ? -5.372 11.872 17.164 1.00 90.06 95 THR A N 1
ATOM 776 C CA . THR A 1 95 ? -6.123 11.842 18.426 1.00 90.06 95 THR A CA 1
ATOM 777 C C . THR A 1 95 ? -7.223 10.777 18.385 1.00 90.06 95 THR A C 1
ATOM 779 O O . THR A 1 95 ? -7.689 10.387 17.308 1.00 90.06 95 THR A O 1
ATOM 782 N N . ILE A 1 96 ? -7.670 10.309 19.555 1.00 90.25 96 ILE A N 1
ATOM 783 C CA . ILE A 1 96 ? -8.746 9.312 19.655 1.00 90.25 96 ILE A CA 1
ATOM 784 C C . ILE A 1 96 ? -10.042 9.833 19.020 1.00 90.25 96 ILE A C 1
ATOM 786 O O . ILE A 1 96 ? -10.743 9.073 18.350 1.00 90.25 96 ILE A O 1
ATOM 790 N N . GLU A 1 97 ? -10.337 11.129 19.148 1.00 93.75 97 GLU A N 1
ATOM 791 C CA . GLU A 1 97 ? -11.508 11.758 18.532 1.00 93.75 97 GLU A CA 1
ATOM 792 C C . GLU A 1 97 ? -11.436 11.671 17.005 1.00 93.75 97 GLU A C 1
ATOM 794 O O . GLU A 1 97 ? -12.416 11.299 16.356 1.00 93.75 97 GLU A O 1
ATOM 799 N N . GLN A 1 98 ? -10.268 11.958 16.416 1.00 90.50 98 GLN A N 1
ATOM 800 C CA . GLN A 1 98 ? -10.083 11.860 14.971 1.00 90.50 98 GLN A CA 1
ATOM 801 C C . GLN A 1 98 ? -10.154 10.407 14.485 1.00 90.50 98 GLN A C 1
ATOM 803 O O . GLN A 1 98 ? -10.827 10.137 13.489 1.00 90.50 98 GLN A O 1
ATOM 808 N N . LEU A 1 99 ? -9.515 9.462 15.184 1.00 91.88 99 LEU A N 1
ATOM 809 C CA . LEU A 1 99 ? -9.591 8.036 14.841 1.00 91.88 99 LEU A CA 1
ATOM 810 C C . LEU A 1 99 ? -11.038 7.528 14.889 1.00 91.88 99 LEU A C 1
ATOM 812 O O . LEU A 1 99 ? -11.477 6.841 13.966 1.00 91.88 99 LEU A O 1
ATOM 816 N N . THR A 1 100 ? -11.797 7.932 15.910 1.00 93.31 100 THR A N 1
ATOM 817 C CA . THR A 1 100 ? -13.216 7.585 16.072 1.00 93.31 100 THR A CA 1
ATOM 818 C C . THR A 1 100 ? -14.062 8.185 14.952 1.00 93.31 100 THR A C 1
ATOM 820 O O . THR A 1 100 ? -14.812 7.462 14.292 1.00 93.31 100 THR A O 1
ATOM 823 N N . LYS A 1 101 ? -13.895 9.485 14.668 1.00 92.19 101 LYS A N 1
ATOM 824 C CA . LYS A 1 101 ? -14.585 10.180 13.569 1.00 92.19 101 LYS A CA 1
ATOM 825 C C . LYS A 1 101 ? -14.311 9.514 12.223 1.00 92.19 101 LYS A C 1
ATOM 827 O O . LYS A 1 101 ? -15.216 9.358 11.406 1.00 92.19 101 LYS A O 1
ATOM 832 N N . GLU A 1 102 ? -13.069 9.102 11.993 1.00 90.12 102 GLU A N 1
ATOM 833 C CA . GLU A 1 102 ? -12.672 8.418 10.770 1.00 90.12 102 GLU A CA 1
ATOM 834 C C . GLU A 1 102 ? -12.938 6.906 10.800 1.00 90.12 102 GLU A C 1
ATOM 836 O O . GLU A 1 102 ? -12.643 6.256 9.804 1.00 90.12 102 GLU A O 1
ATOM 841 N N . LYS A 1 103 ? -13.497 6.319 11.866 1.00 91.62 103 LYS A N 1
ATOM 842 C CA . LYS A 1 103 ? -13.716 4.862 11.995 1.00 91.62 103 LYS A CA 1
ATOM 843 C C . LYS A 1 1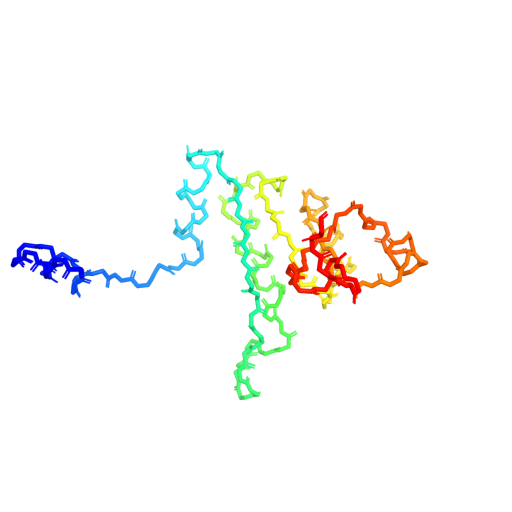03 ? -12.440 4.036 11.764 1.00 91.62 103 LYS A C 1
ATOM 845 O O . LYS A 1 103 ? -12.455 3.023 11.066 1.00 91.62 103 LYS A O 1
ATOM 850 N N . ILE A 1 104 ? -11.316 4.498 12.300 1.00 92.75 104 ILE A N 1
ATOM 851 C CA . ILE A 1 104 ? -10.025 3.812 12.232 1.00 92.75 104 ILE A CA 1
ATOM 852 C C . ILE A 1 104 ? -9.790 3.093 13.554 1.00 92.75 104 ILE A C 1
ATOM 854 O O . ILE A 1 104 ? -9.774 3.721 14.606 1.00 92.75 104 ILE A O 1
ATOM 858 N N . THR A 1 105 ? -9.539 1.790 13.490 1.00 92.44 105 THR A N 1
ATOM 859 C CA . THR A 1 105 ? -9.311 0.948 14.677 1.00 92.44 105 THR A CA 1
ATOM 860 C C . THR A 1 105 ? -7.860 0.494 14.830 1.00 92.44 105 THR A C 1
ATOM 862 O O . THR A 1 105 ? -7.510 -0.144 15.818 1.00 92.44 105 THR A O 1
ATOM 865 N N . ARG A 1 106 ? -7.000 0.797 13.852 1.00 93.75 106 ARG A N 1
ATOM 866 C CA . ARG A 1 106 ? -5.591 0.390 13.815 1.00 93.75 106 ARG A CA 1
ATOM 867 C C . ARG A 1 106 ? -4.726 1.550 13.338 1.00 93.75 106 ARG A C 1
ATOM 869 O O . ARG A 1 106 ? -5.113 2.274 12.420 1.00 93.75 106 ARG A O 1
ATOM 876 N N . ILE A 1 107 ? -3.537 1.685 13.914 1.00 93.06 107 ILE A N 1
ATOM 877 C CA . ILE A 1 107 ? -2.565 2.723 13.564 1.00 93.06 107 ILE A CA 1
ATOM 878 C C . ILE A 1 107 ? -1.232 2.100 13.141 1.00 93.06 107 ILE A C 1
ATOM 880 O O . ILE A 1 107 ? -0.848 1.045 13.642 1.00 93.06 107 ILE A O 1
ATOM 884 N N . ASN A 1 108 ? -0.540 2.751 12.208 1.00 92.44 108 ASN A N 1
ATOM 885 C CA . ASN A 1 108 ? 0.847 2.477 11.850 1.00 92.44 108 ASN A CA 1
ATOM 886 C C . ASN A 1 108 ? 1.670 3.689 12.291 1.00 92.44 108 ASN A C 1
ATOM 888 O O . ASN A 1 108 ? 1.490 4.789 11.760 1.00 92.44 108 ASN A O 1
ATOM 892 N N . VAL A 1 109 ? 2.510 3.505 13.306 1.00 89.81 109 VAL A N 1
ATOM 893 C CA . VAL A 1 109 ? 3.233 4.590 13.974 1.00 89.81 109 VAL A CA 1
ATOM 894 C C . VAL A 1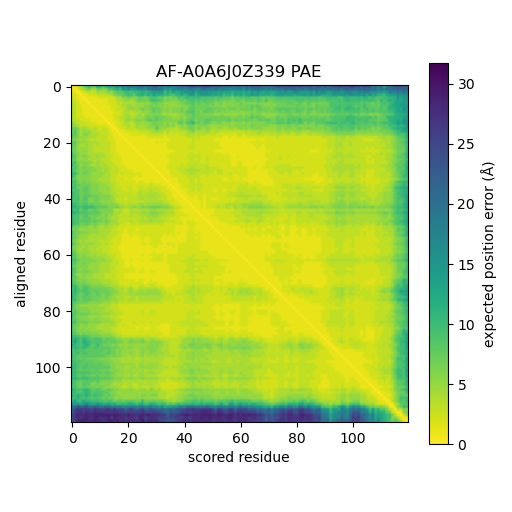 109 ? 4.690 4.223 14.171 1.00 89.81 109 VAL A C 1
ATOM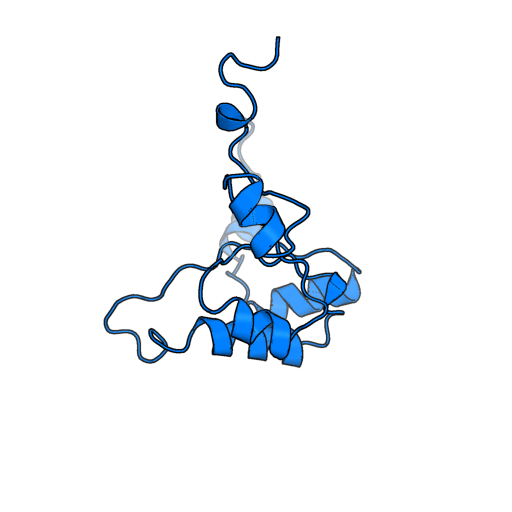 896 O O . VAL A 1 109 ? 5.029 3.056 14.359 1.00 89.81 109 VAL A O 1
ATOM 899 N N . ASP A 1 110 ? 5.548 5.240 14.147 1.00 87.75 110 ASP A N 1
ATOM 900 C CA . ASP A 1 110 ? 6.934 5.086 14.572 1.00 87.75 110 ASP A CA 1
ATOM 901 C C . ASP A 1 110 ? 6.958 4.631 16.038 1.00 87.75 110 ASP A C 1
ATOM 903 O O . ASP A 1 110 ? 6.279 5.213 16.891 1.00 87.75 110 ASP A O 1
ATOM 907 N N . TYR A 1 111 ? 7.743 3.593 16.324 1.00 87.06 111 TYR A N 1
ATOM 908 C CA . TYR A 1 111 ? 7.860 3.012 17.657 1.00 87.06 111 TYR A CA 1
ATOM 909 C C . TYR A 1 111 ? 8.313 4.033 18.711 1.00 87.06 111 TYR A C 1
ATOM 911 O O . TYR A 1 111 ? 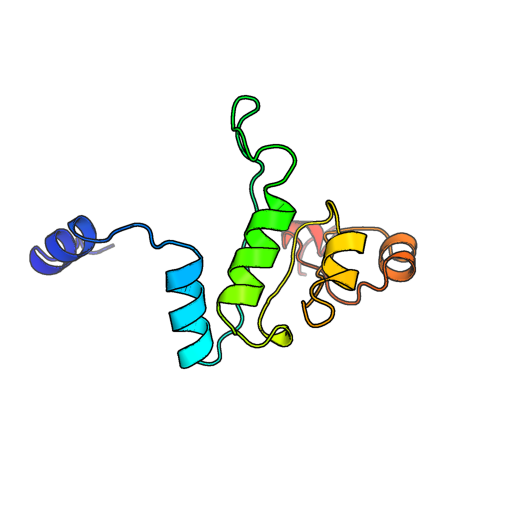7.938 3.913 19.875 1.0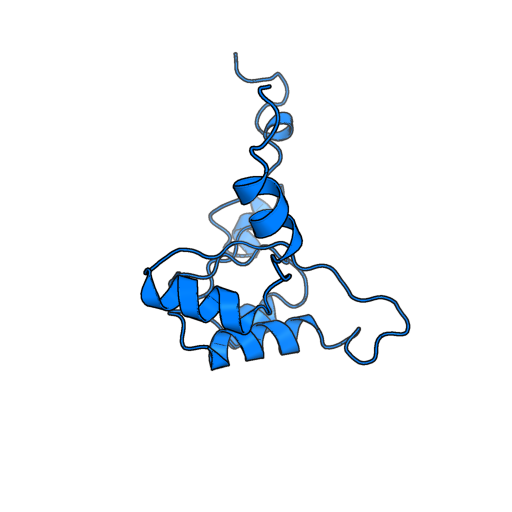0 87.06 111 TYR A O 1
ATOM 919 N N . LYS A 1 112 ? 9.060 5.071 18.312 1.00 85.06 112 LYS A N 1
ATOM 920 C CA . LYS A 1 112 ? 9.494 6.163 19.198 1.00 85.06 112 LYS A CA 1
ATOM 921 C C . LYS A 1 112 ? 8.327 6.980 19.743 1.00 85.06 112 LYS A C 1
ATOM 923 O O . LYS A 1 112 ? 8.446 7.567 20.809 1.00 85.06 112 LYS A O 1
ATOM 928 N N . ASN A 1 113 ? 7.204 7.001 19.028 1.00 82.88 113 ASN A N 1
ATOM 929 C CA . ASN A 1 113 ? 6.019 7.759 19.415 1.00 82.88 113 ASN A CA 1
ATOM 930 C C . ASN A 1 113 ? 5.004 6.925 20.208 1.00 82.88 113 ASN A C 1
ATOM 932 O O . ASN A 1 113 ? 4.015 7.477 20.681 1.00 82.88 113 ASN A O 1
ATOM 936 N N . LEU A 1 114 ? 5.214 5.609 20.352 1.00 75.44 114 LEU A N 1
ATOM 937 C CA . LEU A 1 114 ? 4.323 4.750 21.144 1.00 75.44 114 LEU A CA 1
ATOM 938 C C . LEU A 1 114 ? 4.423 5.033 22.646 1.00 75.44 114 LEU A C 1
ATOM 940 O O . LEU A 1 114 ? 3.480 4.770 23.386 1.00 75.44 114 LEU A O 1
ATOM 944 N N . PHE A 1 115 ? 5.548 5.587 23.092 1.00 70.44 115 PHE A N 1
ATOM 945 C CA . PHE A 1 115 ? 5.817 5.837 24.497 1.00 70.44 115 PHE A CA 1
ATOM 946 C C . PHE A 1 115 ? 6.361 7.246 24.649 1.00 70.44 115 PHE A C 1
ATOM 948 O O . PHE A 1 115 ? 7.443 7.544 24.151 1.00 70.44 115 PHE A O 1
ATOM 955 N N . HIS A 1 116 ? 5.668 8.091 25.410 1.00 59.50 116 HIS A N 1
ATOM 956 C CA . HIS A 1 116 ? 6.184 9.416 25.756 1.00 59.50 116 HIS A CA 1
ATOM 957 C C . HIS A 1 116 ? 7.539 9.331 26.508 1.00 59.50 116 HIS A C 1
ATOM 959 O O . HIS A 1 116 ? 8.285 10.301 26.497 1.00 59.50 116 HIS A O 1
ATOM 965 N N . ASN A 1 117 ? 7.882 8.152 27.072 1.00 55.03 117 ASN A N 1
ATOM 966 C CA . ASN A 1 117 ? 9.099 7.857 27.848 1.00 55.03 117 ASN A CA 1
ATOM 967 C C . ASN A 1 117 ? 9.816 6.521 27.489 1.00 55.03 117 ASN A C 1
ATOM 969 O O . ASN A 1 117 ? 10.600 6.019 28.294 1.00 55.03 117 ASN A O 1
ATOM 973 N N . GLY A 1 118 ? 9.570 5.929 26.310 1.00 50.97 118 GLY A N 1
ATOM 974 C CA . GLY A 1 118 ? 10.129 4.619 25.907 1.00 50.97 118 GLY A CA 1
ATOM 975 C C . GLY A 1 118 ? 9.421 3.378 26.493 1.00 50.97 118 GLY A C 1
ATOM 976 O O . GLY A 1 118 ? 8.628 3.487 27.427 1.00 50.97 118 GLY A O 1
ATOM 977 N N . LEU A 1 119 ? 9.701 2.198 25.919 1.00 49.56 119 LEU A N 1
ATOM 978 C CA . LEU A 1 119 ? 9.379 0.890 26.515 1.00 49.56 119 LEU A CA 1
ATOM 979 C C . LEU A 1 119 ? 10.248 0.732 27.772 1.00 49.56 119 LEU A C 1
ATOM 981 O O . LEU A 1 119 ? 11.446 0.481 27.638 1.00 49.56 119 LEU A O 1
ATOM 985 N N . LYS A 1 120 ? 9.680 0.938 28.960 1.00 49.38 120 LYS A N 1
ATOM 986 C CA . LYS A 1 120 ? 10.287 0.488 30.218 1.00 49.38 120 LYS A CA 1
ATOM 987 C C . LYS A 1 120 ? 9.741 -0.880 30.584 1.00 49.38 120 LYS A C 1
ATOM 989 O O . LYS A 1 120 ? 8.516 -1.065 30.410 1.00 49.38 120 LYS A O 1
#

Nearest PDB structures (foldseek):
  3guw-assembly2_D  TM=6.522E-01  e=6.357E-01  Archaeoglobus fulgidus DSM 4304
  6dao-assembly2_A  TM=5.962E-01  e=2.970E+00  Pseudomonas putida
  1o68-assembly1_A  TM=3.639E-01  e=6.420E+00  Neisseria meningitidis serogroup B

pLDDT: mean 92.75, std 9.59, range [49.38, 98.69]